Protein AF-A0A0F8W1Z0-F1 (afdb_monomer_lite)

Secondary structure (DSSP, 8-state):
--HHHHHHHHHHHHHHHH-TT--HHHHHHHHHHTT----HHHHHHHHHHTT------

InterPro domains:
  IPR025948 HTH-like domain [PF13276] (4-56)

Organism: NCBI:txid412755

Radius of gyration: 10.33 Å; chains: 1; bounding box: 21×26×30 Å

pLDDT: mean 88.56, std 12.32, range [41.38, 96.12]

Foldseek 3Di:
DPPVLVVLLVQLVVVCVVPVQDQLVNSCVVCVVVVHNDDSVSSNVSCVVVVSDNPPD

Sequence (57 aa):
MNPYNLELMHLIDEVYTKTPFYGSRRIREILKRRGYFVNRKRVQRLMRLMGIEAIYA

Structure (mmCIF, N/CA/C/O backbone):
data_AF-A0A0F8W1Z0-F1
#
_entry.id   AF-A0A0F8W1Z0-F1
#
loop_
_atom_site.group_PDB
_atom_site.id
_atom_site.type_symbol
_atom_site.label_atom_id
_atom_site.label_alt_id
_atom_site.label_comp_id
_atom_site.label_asym_id
_atom_site.label_entity_id
_atom_site.label_seq_id
_atom_site.pdbx_PDB_ins_code
_atom_site.Cartn_x
_atom_site.Cartn_y
_atom_site.Cartn_z
_atom_site.occupancy
_atom_site.B_iso_or_equiv
_atom_site.auth_seq_id
_atom_site.auth_comp_id
_atom_site.auth_asym_id
_atom_site.auth_atom_id
_atom_site.pdbx_PDB_model_num
ATOM 1 N N . MET A 1 1 ? 4.471 2.062 -17.843 1.00 60.28 1 MET A N 1
ATOM 2 C CA . MET A 1 1 ? 3.979 1.650 -16.506 1.00 60.28 1 MET A CA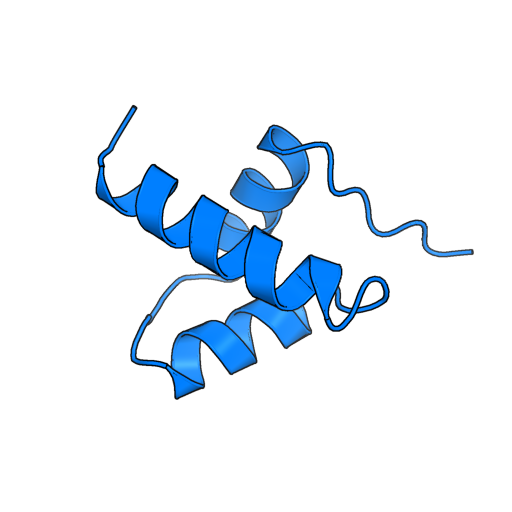 1
ATOM 3 C C . MET A 1 1 ? 3.600 0.173 -16.587 1.00 60.28 1 MET A C 1
ATOM 5 O O . MET A 1 1 ? 2.915 -0.181 -17.532 1.00 60.28 1 MET A O 1
ATOM 9 N N . ASN A 1 2 ? 4.087 -0.706 -15.701 1.00 86.25 2 ASN A N 1
ATOM 10 C CA . ASN A 1 2 ? 3.718 -2.135 -15.740 1.00 86.25 2 ASN A CA 1
ATOM 11 C C . ASN A 1 2 ? 2.249 -2.295 -15.276 1.00 86.25 2 ASN A C 1
ATOM 13 O O . ASN A 1 2 ? 1.951 -1.770 -14.199 1.00 86.25 2 ASN A O 1
ATOM 17 N N . PRO A 1 3 ? 1.363 -2.997 -16.015 1.00 88.56 3 PRO A N 1
ATOM 18 C CA . PRO A 1 3 ? -0.040 -3.210 -15.632 1.00 88.56 3 PRO A CA 1
ATOM 19 C C . PRO A 1 3 ? -0.216 -3.736 -14.202 1.00 88.56 3 PRO A C 1
ATOM 21 O O . PRO A 1 3 ? -1.079 -3.270 -13.466 1.00 88.56 3 PRO A O 1
ATOM 24 N N . TYR A 1 4 ? 0.689 -4.609 -13.756 1.00 91.56 4 TYR A N 1
ATOM 25 C CA . TYR A 1 4 ? 0.678 -5.158 -12.401 1.00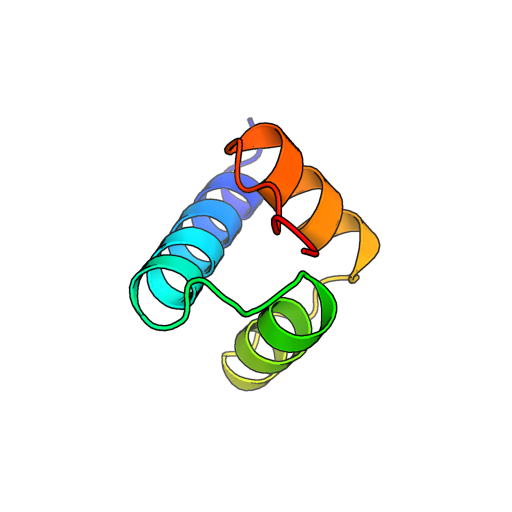 91.56 4 TYR A CA 1
ATOM 26 C C . TYR A 1 4 ? 0.929 -4.101 -11.314 1.00 91.56 4 TYR A C 1
ATOM 28 O O . TYR A 1 4 ? 0.422 -4.197 -10.201 1.00 91.56 4 TYR A O 1
ATOM 36 N N . ASN A 1 5 ? 1.710 -3.056 -11.612 1.00 92.50 5 ASN A N 1
ATOM 37 C CA . ASN A 1 5 ? 1.883 -1.957 -10.660 1.00 92.50 5 ASN A CA 1
ATOM 38 C C . ASN A 1 5 ? 0.603 -1.130 -10.531 1.00 92.50 5 ASN A C 1
ATOM 40 O O . ASN A 1 5 ? 0.332 -0.650 -9.438 1.00 92.50 5 ASN A O 1
ATOM 44 N N . LEU A 1 6 ? -0.149 -0.958 -11.622 1.00 93.81 6 LEU A N 1
ATOM 45 C CA . LEU A 1 6 ? -1.399 -0.203 -11.613 1.00 93.81 6 LEU A CA 1
ATOM 46 C C . LEU A 1 6 ? -2.461 -0.937 -10.785 1.00 93.81 6 LEU A C 1
ATOM 48 O O . LEU A 1 6 ? -3.078 -0.339 -9.911 1.00 93.81 6 LEU A O 1
ATOM 52 N N . GLU A 1 7 ? -2.581 -2.252 -10.970 1.00 94.50 7 GLU A N 1
ATOM 53 C CA . GLU A 1 7 ? -3.434 -3.112 -10.142 1.00 94.50 7 GLU A CA 1
ATOM 54 C C . GLU A 1 7 ? -3.074 -3.013 -8.651 1.00 94.50 7 GLU A C 1
ATOM 56 O O . GLU A 1 7 ? -3.940 -2.784 -7.805 1.00 94.50 7 GLU A O 1
ATOM 61 N N . LEU A 1 8 ? -1.782 -3.098 -8.313 1.00 94.44 8 LEU A N 1
ATOM 62 C CA . LEU A 1 8 ? -1.337 -2.914 -6.932 1.00 94.44 8 LEU A CA 1
ATOM 63 C C . LEU A 1 8 ? -1.640 -1.512 -6.401 1.00 94.44 8 LEU A C 1
ATOM 65 O O . LEU A 1 8 ? -1.998 -1.393 -5.235 1.00 94.44 8 LEU A O 1
ATOM 69 N N . MET A 1 9 ? -1.499 -0.464 -7.214 1.00 94.50 9 MET A N 1
ATOM 70 C CA . MET A 1 9 ? -1.850 0.903 -6.816 1.00 94.50 9 MET A CA 1
ATOM 71 C C . MET A 1 9 ? -3.346 1.026 -6.508 1.00 94.50 9 MET A C 1
ATOM 73 O O . MET A 1 9 ? -3.682 1.581 -5.470 1.00 94.50 9 MET A O 1
ATOM 77 N N . HIS A 1 10 ? -4.229 0.430 -7.314 1.00 94.94 10 HIS A N 1
ATOM 78 C CA . HIS A 1 10 ? -5.670 0.400 -7.029 1.00 94.94 10 HIS A CA 1
ATOM 79 C C . HIS A 1 10 ? -5.999 -0.331 -5.722 1.00 94.94 10 HIS A C 1
ATOM 81 O O . HIS A 1 10 ? -6.806 0.143 -4.928 1.00 94.94 10 HIS A O 1
ATOM 87 N N . LEU A 1 11 ? -5.346 -1.464 -5.457 1.00 94.81 11 LEU A N 1
ATOM 88 C CA . LEU A 1 11 ? -5.546 -2.202 -4.206 1.00 94.81 11 LEU A CA 1
ATOM 89 C C . LEU A 1 11 ? -5.008 -1.439 -2.990 1.00 94.81 11 LEU A C 1
ATOM 91 O O . LEU A 1 11 ? -5.606 -1.488 -1.917 1.00 94.81 11 LEU A O 1
ATOM 95 N N . ILE A 1 12 ? -3.865 -0.765 -3.142 1.00 93.75 12 ILE A N 1
ATOM 96 C CA . ILE A 1 12 ? -3.292 0.095 -2.101 1.00 93.75 12 ILE A CA 1
ATOM 97 C C . ILE A 1 12 ? -4.248 1.250 -1.804 1.00 93.75 12 ILE A C 1
ATOM 99 O O . ILE A 1 12 ? -4.503 1.501 -0.629 1.00 93.75 12 ILE A O 1
ATOM 103 N N . ASP A 1 13 ? -4.790 1.895 -2.838 1.00 93.44 13 ASP A N 1
ATOM 104 C CA . ASP A 1 13 ? -5.764 2.981 -2.718 1.00 93.44 13 ASP A CA 1
ATOM 105 C C . ASP A 1 13 ? -7.006 2.522 -1.948 1.00 93.44 13 ASP A C 1
ATOM 107 O O . ASP A 1 13 ? -7.310 3.066 -0.894 1.00 93.44 13 ASP A O 1
ATOM 111 N N . GLU A 1 14 ? -7.633 1.417 -2.366 1.00 93.94 14 GLU A N 1
ATOM 112 C CA . GLU A 1 14 ? -8.832 0.871 -1.715 1.00 93.94 14 GLU A CA 1
ATOM 113 C C . GLU A 1 14 ? -8.606 0.570 -0.222 1.00 93.94 14 GLU A C 1
ATOM 115 O O . GLU A 1 14 ? -9.464 0.832 0.630 1.00 93.94 14 GLU A O 1
ATOM 120 N N . VAL A 1 15 ? -7.442 0.006 0.115 1.00 93.12 15 VAL A N 1
ATOM 121 C CA . VAL A 1 15 ? -7.065 -0.270 1.505 1.00 93.12 15 VAL A CA 1
ATOM 122 C C . VAL A 1 15 ? -6.824 1.028 2.269 1.00 93.12 15 VAL A C 1
ATOM 124 O O . VAL A 1 15 ? -7.265 1.144 3.414 1.00 93.12 15 VAL A O 1
ATOM 127 N N . TYR A 1 16 ? -6.146 1.998 1.661 1.00 90.56 16 TYR A N 1
ATOM 128 C CA . TYR A 1 16 ? -5.826 3.268 2.299 1.00 90.56 16 TYR A CA 1
ATOM 129 C C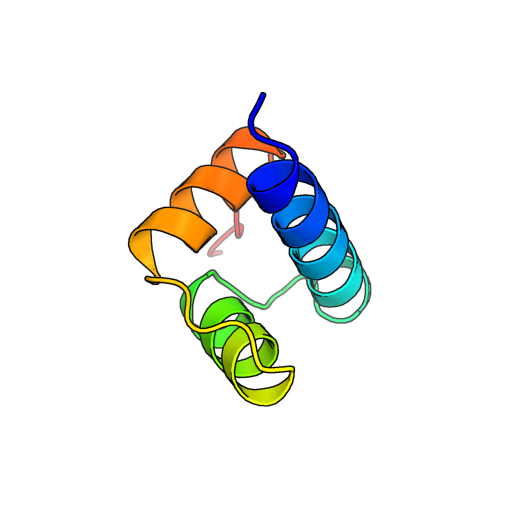 . TYR A 1 16 ? -7.076 4.130 2.520 1.00 90.56 16 TYR A C 1
ATOM 131 O O . TYR A 1 16 ? -7.253 4.648 3.617 1.00 90.56 16 TYR A O 1
ATOM 139 N N . THR A 1 17 ? -8.009 4.192 1.566 1.00 90.06 17 THR A N 1
ATOM 140 C CA . THR A 1 17 ? -9.308 4.872 1.726 1.00 90.06 17 THR A CA 1
ATOM 141 C C . THR A 1 17 ? -10.110 4.293 2.892 1.00 90.06 17 THR A C 1
ATOM 143 O O . THR A 1 17 ? -10.728 5.034 3.651 1.00 90.06 17 THR A O 1
ATOM 146 N N . LYS A 1 18 ? -10.077 2.966 3.078 1.00 91.25 18 LYS A N 1
ATOM 147 C CA . LYS A 1 18 ? -10.738 2.295 4.213 1.00 91.25 18 LYS A CA 1
ATOM 148 C C . LYS A 1 18 ? -9.974 2.465 5.529 1.00 91.25 18 LYS A C 1
ATOM 150 O O . LYS A 1 18 ? -10.576 2.427 6.598 1.00 91.25 18 LYS A O 1
ATOM 155 N N . THR A 1 19 ? -8.648 2.590 5.465 1.00 89.06 19 THR A N 1
AT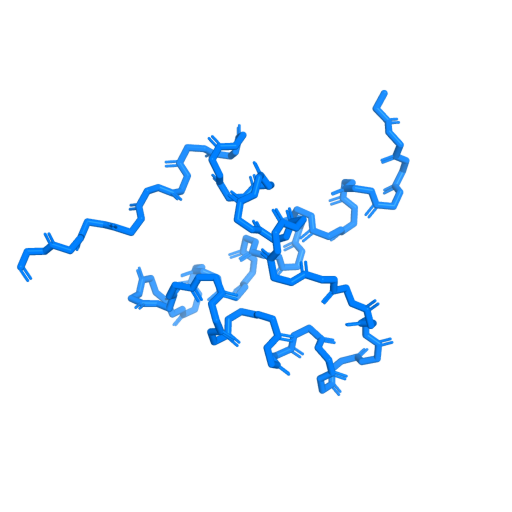OM 156 C CA . THR A 1 19 ? -7.753 2.623 6.630 1.00 89.06 19 THR A CA 1
ATOM 157 C C . THR A 1 19 ? -6.590 3.607 6.418 1.00 89.06 19 THR A C 1
ATOM 159 O O . THR A 1 19 ? -5.450 3.181 6.213 1.00 89.06 19 THR A O 1
ATOM 162 N N . PRO A 1 20 ? -6.823 4.930 6.524 1.00 85.81 20 PRO A N 1
ATOM 163 C CA . PRO A 1 20 ? -5.830 5.956 6.158 1.00 85.81 20 PRO A CA 1
ATOM 164 C C . PRO A 1 20 ? -4.609 6.011 7.093 1.00 85.81 20 PRO A C 1
ATOM 166 O O . PRO A 1 20 ? -3.647 6.725 6.849 1.00 85.81 20 PRO A O 1
ATOM 169 N N . PHE A 1 21 ? -4.614 5.225 8.168 1.00 85.88 21 PHE A N 1
ATOM 170 C CA . PHE A 1 21 ? -3.520 5.094 9.129 1.00 85.88 21 PHE A CA 1
ATOM 171 C C . PHE A 1 21 ? -2.646 3.852 8.877 1.00 85.88 21 PHE A C 1
ATOM 173 O O . PHE A 1 21 ? -1.697 3.577 9.617 1.00 85.88 21 PHE A O 1
ATOM 180 N N . TYR A 1 22 ? -2.957 3.040 7.861 1.00 90.00 22 TYR A N 1
ATOM 181 C CA . TYR A 1 22 ? -2.189 1.834 7.561 1.00 90.00 22 TYR A CA 1
ATOM 182 C C . TYR A 1 22 ? -0.969 2.167 6.701 1.00 90.00 22 TYR A C 1
ATOM 184 O O . TYR A 1 22 ? -1.062 2.449 5.512 1.00 90.00 22 TYR A O 1
ATOM 192 N N . GLY A 1 23 ? 0.216 2.043 7.297 1.00 89.94 23 GLY A N 1
ATOM 193 C CA . GLY A 1 23 ? 1.472 2.111 6.555 1.00 89.94 23 GLY A CA 1
ATOM 194 C C . GLY A 1 23 ? 1.760 0.856 5.717 1.00 89.94 23 GLY A C 1
ATOM 195 O O . GLY A 1 23 ? 1.115 -0.191 5.845 1.00 89.94 23 GLY A O 1
ATOM 196 N N . SER A 1 24 ? 2.836 0.925 4.926 1.00 91.88 24 SER A N 1
ATOM 197 C CA . SER A 1 24 ? 3.277 -0.133 3.994 1.00 91.88 24 SER A CA 1
ATOM 198 C C . SER A 1 24 ? 3.365 -1.546 4.589 1.00 91.88 24 SER A C 1
ATOM 200 O O . SER A 1 24 ? 3.159 -2.527 3.875 1.00 91.88 24 SER A O 1
ATOM 202 N N . ARG A 1 2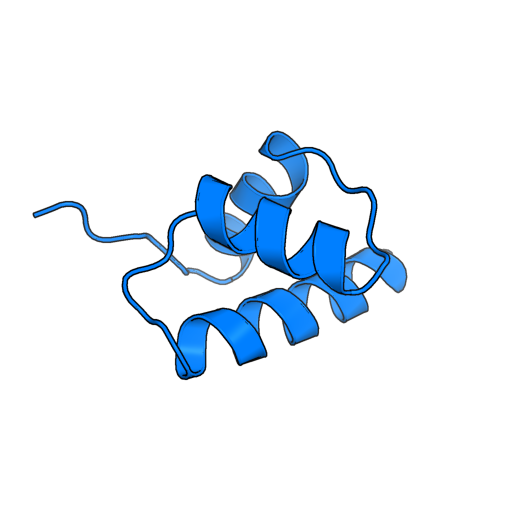5 ? 3.646 -1.684 5.895 1.00 92.75 25 ARG A N 1
ATOM 203 C CA . ARG A 1 25 ? 3.679 -2.982 6.589 1.00 92.75 25 ARG A CA 1
ATOM 204 C C . ARG A 1 25 ? 2.295 -3.631 6.662 1.00 92.75 25 ARG A C 1
ATOM 206 O O . ARG A 1 25 ? 2.180 -4.803 6.323 1.00 92.75 25 ARG A O 1
ATOM 213 N N . ARG A 1 26 ? 1.259 -2.892 7.078 1.00 94.31 26 ARG A N 1
ATOM 214 C CA . ARG A 1 26 ? -0.113 -3.426 7.176 1.00 94.31 26 ARG A CA 1
ATOM 215 C C . ARG A 1 26 ? -0.720 -3.641 5.797 1.00 94.31 26 ARG A C 1
ATOM 217 O O . ARG A 1 26 ? -1.303 -4.694 5.557 1.00 94.31 26 ARG A O 1
ATOM 224 N N . ILE A 1 27 ? -0.492 -2.707 4.874 1.00 93.94 27 ILE A N 1
ATOM 225 C CA . ILE A 1 27 ? -0.943 -2.844 3.485 1.00 93.94 27 ILE A CA 1
ATOM 226 C C . ILE A 1 27 ? -0.351 -4.105 2.843 1.00 93.94 27 ILE A C 1
ATOM 228 O O . ILE A 1 27 ? -1.078 -4.878 2.228 1.00 93.94 27 ILE A O 1
ATOM 232 N N . ARG A 1 28 ? 0.940 -4.393 3.062 1.00 95.81 28 ARG A N 1
ATOM 233 C CA . ARG A 1 28 ? 1.572 -5.635 2.589 1.00 95.81 28 ARG A CA 1
ATOM 234 C C . ARG A 1 28 ? 0.884 -6.896 3.120 1.00 95.81 28 ARG A C 1
ATOM 236 O O . ARG A 1 28 ? 0.722 -7.843 2.357 1.00 95.81 28 ARG A O 1
ATOM 243 N N . GLU A 1 29 ? 0.488 -6.936 4.393 1.00 95.56 29 GLU A N 1
ATOM 244 C CA . GLU A 1 29 ? -0.230 -8.100 4.941 1.00 95.56 29 GLU A CA 1
ATOM 245 C C . GLU A 1 29 ? -1.620 -8.264 4.325 1.00 95.56 29 GLU A C 1
ATOM 247 O O . GLU A 1 29 ? -2.034 -9.386 4.045 1.00 95.56 29 GLU A O 1
ATOM 252 N N . ILE A 1 30 ? -2.332 -7.164 4.074 1.00 94.88 30 ILE A N 1
ATOM 253 C CA . ILE A 1 30 ? -3.649 -7.209 3.426 1.00 94.88 30 ILE A CA 1
ATOM 254 C C . ILE A 1 30 ? -3.522 -7.705 1.990 1.00 94.88 30 ILE A C 1
ATOM 256 O O . ILE A 1 30 ? -4.249 -8.611 1.592 1.00 94.88 30 ILE A O 1
ATOM 260 N N . LEU A 1 31 ? -2.560 -7.169 1.238 1.00 94.62 31 LEU A N 1
ATOM 261 C CA . LEU A 1 31 ? -2.253 -7.631 -0.114 1.00 94.62 31 LEU A CA 1
ATOM 262 C C . LEU A 1 31 ? -1.916 -9.126 -0.114 1.00 94.62 31 LEU A C 1
ATOM 264 O O . LEU A 1 31 ? -2.483 -9.876 -0.905 1.00 94.62 31 LEU A O 1
ATOM 268 N N . LYS A 1 32 ? -1.096 -9.588 0.839 1.00 96.12 32 LYS A N 1
ATOM 269 C CA . LYS A 1 32 ? -0.778 -11.013 1.001 1.00 96.12 32 LYS A CA 1
ATOM 270 C C . LYS A 1 32 ? -2.026 -11.859 1.275 1.00 96.12 32 LYS A C 1
ATOM 272 O O . LYS A 1 32 ? -2.176 -12.913 0.668 1.00 96.12 32 LYS A O 1
ATOM 277 N N . ARG A 1 33 ? -2.933 -11.406 2.148 1.00 95.06 33 ARG A N 1
ATOM 278 C CA . ARG A 1 33 ? -4.214 -12.090 2.426 1.00 95.06 33 ARG A CA 1
ATOM 279 C C . ARG A 1 33 ? -5.135 -12.145 1.206 1.00 95.06 33 ARG A C 1
ATOM 281 O O . ARG A 1 33 ? -5.917 -13.077 1.091 1.00 95.06 33 ARG A O 1
ATOM 288 N N . ARG A 1 34 ? -5.015 -11.178 0.293 1.00 93.69 34 ARG A N 1
ATOM 289 C CA . ARG A 1 34 ? -5.717 -11.139 -0.999 1.00 93.69 34 ARG A CA 1
ATOM 290 C C . ARG A 1 34 ? -5.000 -11.928 -2.111 1.00 93.69 34 ARG A C 1
ATOM 292 O O . ARG A 1 34 ? -5.437 -11.872 -3.251 1.00 93.69 34 ARG A O 1
ATOM 299 N N . GLY A 1 35 ? -3.907 -12.636 -1.805 1.00 95.19 35 GLY A N 1
ATOM 300 C CA . GLY A 1 35 ? -3.148 -13.453 -2.766 1.00 95.19 35 GLY A CA 1
ATOM 301 C C . GLY A 1 35 ? -1.972 -12.743 -3.451 1.00 95.19 35 GLY A C 1
ATOM 302 O O . GLY A 1 35 ? -1.257 -13.357 -4.239 1.00 95.19 35 GLY A O 1
ATOM 303 N N . TYR A 1 36 ? -1.706 -11.473 -3.129 1.00 94.75 36 TYR A N 1
ATOM 304 C CA . TYR A 1 36 ? -0.618 -10.695 -3.727 1.00 94.75 36 TYR A CA 1
ATOM 305 C C . TYR A 1 36 ? 0.661 -10.795 -2.889 1.00 94.75 36 TYR A C 1
ATOM 307 O O . TYR A 1 36 ? 0.837 -10.116 -1.872 1.00 94.75 36 TYR A O 1
ATOM 315 N N . PHE A 1 37 ? 1.608 -11.613 -3.344 1.00 93.75 37 PHE A N 1
ATOM 316 C CA . PHE A 1 37 ? 2.903 -11.800 -2.685 1.00 93.75 37 PHE A CA 1
ATOM 317 C C . PHE A 1 37 ? 3.918 -10.735 -3.112 1.00 93.75 37 PHE A C 1
ATOM 319 O O . PHE A 1 37 ? 4.873 -10.998 -3.840 1.00 93.75 37 PHE A O 1
ATOM 326 N N . VAL A 1 38 ? 3.724 -9.505 -2.637 1.00 93.69 38 VAL A N 1
ATOM 327 C CA . VAL A 1 38 ? 4.628 -8.383 -2.927 1.00 93.69 38 VAL A CA 1
ATOM 328 C C . VAL A 1 38 ? 5.533 -8.020 -1.751 1.00 93.69 38 VAL A C 1
ATOM 330 O O . VAL A 1 38 ? 5.167 -8.103 -0.577 1.00 93.69 38 VAL A O 1
ATOM 333 N N . ASN A 1 39 ? 6.755 -7.590 -2.071 1.00 94.31 39 ASN A N 1
ATOM 334 C CA . ASN A 1 39 ? 7.712 -7.116 -1.075 1.00 94.31 39 ASN A CA 1
ATOM 335 C C . ASN A 1 39 ? 7.266 -5.758 -0.503 1.00 94.31 39 ASN A C 1
ATOM 337 O O . ASN A 1 39 ? 6.851 -4.868 -1.249 1.00 94.31 39 ASN A O 1
ATOM 341 N N . ARG A 1 40 ? 7.445 -5.557 0.810 1.00 93.88 40 ARG A N 1
ATOM 342 C CA . ARG A 1 40 ? 7.199 -4.278 1.497 1.00 93.88 40 ARG A CA 1
ATOM 343 C C . ARG A 1 40 ? 7.881 -3.096 0.799 1.00 93.88 40 ARG A C 1
ATOM 345 O O . ARG A 1 40 ? 7.269 -2.040 0.693 1.00 93.88 40 ARG A O 1
ATOM 352 N N . LYS A 1 41 ? 9.110 -3.266 0.284 1.00 94.69 41 LYS A N 1
ATOM 353 C CA . LYS A 1 41 ? 9.827 -2.199 -0.448 1.00 94.69 41 LYS A CA 1
ATOM 354 C C . LYS A 1 41 ? 9.063 -1.741 -1.698 1.00 94.69 41 LYS A C 1
ATOM 356 O O . LYS A 1 41 ? 9.042 -0.552 -2.004 1.00 94.69 41 LYS A O 1
ATOM 361 N N . ARG A 1 42 ? 8.402 -2.669 -2.402 1.00 94.56 42 ARG A N 1
ATOM 362 C CA . ARG A 1 42 ? 7.571 -2.345 -3.572 1.00 94.56 42 ARG A CA 1
ATOM 363 C C . ARG A 1 42 ? 6.321 -1.578 -3.149 1.00 94.56 42 ARG A C 1
ATOM 365 O O . ARG A 1 42 ? 6.052 -0.544 -3.744 1.00 94.56 42 ARG A O 1
ATOM 372 N N . VAL A 1 43 ? 5.623 -2.037 -2.109 1.00 94.19 43 VAL A N 1
ATOM 373 C CA . VAL A 1 43 ? 4.442 -1.343 -1.558 1.00 94.19 43 VAL A CA 1
ATOM 374 C C . VAL A 1 43 ? 4.801 0.083 -1.137 1.00 94.19 43 VAL A C 1
ATOM 376 O O . VAL A 1 43 ? 4.145 1.024 -1.558 1.00 94.19 43 VAL A O 1
ATOM 379 N N . GLN A 1 44 ? 5.899 0.261 -0.395 1.00 93.75 44 GLN A N 1
ATOM 380 C CA . GLN A 1 44 ? 6.379 1.580 0.027 1.00 93.75 44 GLN A CA 1
ATOM 381 C C . GLN A 1 44 ? 6.673 2.506 -1.162 1.00 93.75 44 GLN A C 1
ATOM 383 O O . GLN A 1 44 ? 6.308 3.676 -1.130 1.00 93.75 44 GLN A O 1
ATOM 388 N N . ARG A 1 45 ? 7.314 1.990 -2.219 1.00 94.19 45 ARG A N 1
ATOM 389 C CA . ARG A 1 45 ? 7.568 2.765 -3.439 1.00 94.19 45 ARG A CA 1
ATOM 390 C C . ARG A 1 45 ? 6.266 3.186 -4.123 1.00 94.19 45 ARG A C 1
ATOM 392 O O . ARG A 1 45 ? 6.171 4.330 -4.542 1.00 94.19 45 ARG A O 1
ATOM 399 N N . LEU A 1 46 ? 5.291 2.282 -4.243 1.00 93.69 46 LEU A N 1
ATOM 400 C CA . LEU A 1 46 ? 3.999 2.591 -4.867 1.00 93.69 46 LEU A CA 1
ATOM 401 C C . LEU A 1 46 ? 3.222 3.633 -4.054 1.00 93.69 46 LEU A C 1
ATOM 403 O O . LEU A 1 46 ? 2.750 4.594 -4.640 1.00 93.69 46 LEU A O 1
ATOM 407 N N . MET A 1 47 ? 3.192 3.514 -2.723 1.00 92.62 47 MET A N 1
ATOM 408 C CA . MET A 1 47 ? 2.585 4.527 -1.848 1.00 92.62 47 MET A CA 1
ATOM 409 C C . MET A 1 47 ? 3.219 5.911 -2.046 1.00 92.62 47 MET A C 1
ATOM 411 O O . MET A 1 47 ? 2.499 6.883 -2.231 1.00 92.62 47 MET A O 1
ATOM 415 N N . ARG A 1 48 ? 4.559 5.998 -2.103 1.00 91.88 48 ARG A N 1
ATOM 416 C CA . ARG A 1 48 ? 5.260 7.264 -2.390 1.00 91.88 48 ARG A CA 1
ATOM 417 C C . ARG A 1 48 ? 4.907 7.836 -3.763 1.00 91.88 48 ARG A C 1
ATOM 419 O O . ARG A 1 48 ? 4.691 9.032 -3.876 1.00 91.88 48 ARG A O 1
ATOM 426 N N . LEU A 1 49 ? 4.830 6.991 -4.796 1.00 92.19 49 LEU A N 1
ATOM 427 C CA . LEU A 1 49 ? 4.423 7.423 -6.140 1.00 92.19 49 LEU A CA 1
ATOM 428 C C . LEU A 1 49 ? 2.979 7.938 -6.180 1.00 92.19 49 LEU A C 1
ATOM 430 O O . LEU A 1 49 ? 2.674 8.802 -6.991 1.00 92.19 49 LEU A O 1
ATOM 434 N N . MET A 1 50 ? 2.110 7.414 -5.317 1.00 91.31 50 MET A N 1
ATOM 435 C CA . MET A 1 50 ? 0.721 7.855 -5.175 1.00 91.31 50 MET A CA 1
ATOM 436 C C . MET A 1 50 ? 0.566 9.090 -4.273 1.00 91.31 50 MET A C 1
ATOM 438 O O . MET A 1 50 ? -0.553 9.543 -4.071 1.00 91.31 50 MET A O 1
ATOM 442 N N . GLY A 1 51 ? 1.648 9.617 -3.686 1.00 88.12 51 GLY A N 1
ATOM 443 C CA . GLY A 1 51 ? 1.567 10.704 -2.701 1.00 88.12 51 GLY A CA 1
ATOM 444 C C . GLY A 1 51 ? 0.966 10.277 -1.356 1.00 88.12 51 GLY A C 1
ATOM 445 O O . GLY A 1 51 ? 0.621 11.121 -0.535 1.00 88.12 51 GLY A O 1
ATOM 446 N N . ILE A 1 52 ? 0.852 8.969 -1.112 1.00 83.31 52 ILE A N 1
ATOM 447 C CA . ILE A 1 52 ? 0.394 8.407 0.157 1.00 83.31 52 ILE A CA 1
ATOM 448 C C . ILE A 1 52 ? 1.583 8.404 1.120 1.00 83.31 52 ILE A C 1
ATOM 450 O O . ILE A 1 52 ? 2.298 7.405 1.278 1.00 83.31 52 ILE A O 1
ATOM 454 N N . GLU A 1 53 ? 1.824 9.548 1.748 1.00 66.31 53 GLU A N 1
ATOM 455 C CA . GLU A 1 53 ? 2.721 9.642 2.891 1.00 66.31 53 GLU A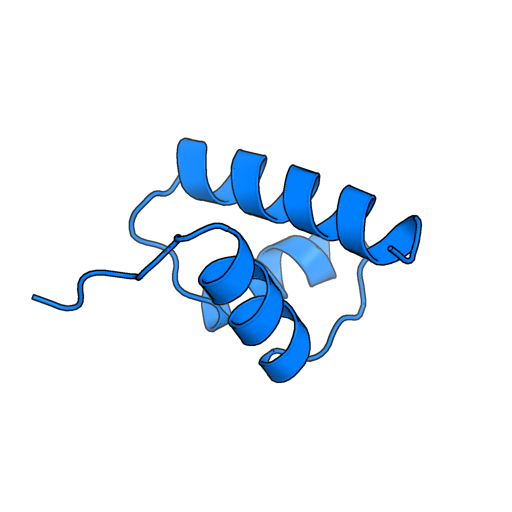 CA 1
ATOM 456 C C . GLU A 1 53 ? 1.923 9.345 4.157 1.00 66.31 53 GLU A C 1
ATOM 458 O O . GLU A 1 53 ? 0.999 10.067 4.521 1.00 66.31 53 GLU A O 1
ATOM 463 N N . ALA A 1 54 ? 2.265 8.245 4.832 1.00 57.44 54 ALA A N 1
ATOM 464 C CA . ALA A 1 54 ? 1.797 8.043 6.192 1.00 57.44 54 ALA A CA 1
ATOM 465 C C . ALA A 1 54 ? 2.405 9.167 7.036 1.00 57.44 54 ALA A C 1
ATOM 467 O O . ALA A 1 54 ? 3.597 9.116 7.347 1.00 57.44 54 ALA A O 1
ATOM 468 N N . ILE A 1 55 ? 1.599 10.180 7.356 1.00 54.53 55 ILE A N 1
ATOM 469 C CA . ILE A 1 55 ? 1.951 11.217 8.321 1.00 54.53 55 ILE A CA 1
ATOM 470 C C . ILE A 1 55 ? 2.062 10.498 9.666 1.00 54.53 55 ILE A C 1
ATOM 472 O O . ILE A 1 55 ? 1.070 10.252 10.346 1.00 54.53 55 ILE A O 1
ATOM 476 N N . TYR A 1 56 ? 3.269 10.054 10.002 1.00 46.53 56 TYR A N 1
ATOM 477 C CA . TYR A 1 56 ? 3.601 9.696 11.371 1.00 46.53 56 TYR A CA 1
ATOM 478 C C . TYR A 1 56 ? 3.697 11.026 12.129 1.00 46.53 56 TYR A C 1
ATOM 480 O O . TYR A 1 56 ? 4.709 11.716 12.017 1.00 46.53 56 TYR A O 1
ATOM 488 N N . ALA A 1 57 ? 2.607 11.406 12.799 1.00 41.38 57 ALA A N 1
ATOM 489 C CA . ALA A 1 57 ? 2.625 12.362 13.902 1.00 41.38 57 ALA A CA 1
ATOM 490 C C . ALA A 1 57 ? 2.875 11.603 15.211 1.00 41.38 57 ALA A C 1
ATOM 492 O O . ALA A 1 57 ? 2.342 10.472 15.335 1.00 41.38 57 ALA A O 1
#